Protein AF-A0A7G8G6V2-F1 (afdb_monomer_lite)

Radius of gyration: 13.41 Å; chains: 1; bounding box: 31×14×33 Å

pLDDT: mean 93.72, std 9.8, range [52.06, 98.38]

Structure (mmCIF, N/CA/C/O backbone):
data_AF-A0A7G8G6V2-F1
#
_entry.id   AF-A0A7G8G6V2-F1
#
loop_
_atom_site.group_PDB
_atom_site.id
_atom_site.type_symbol
_atom_site.label_atom_id
_atom_site.label_alt_id
_atom_site.label_comp_id
_atom_site.label_asym_id
_atom_site.label_entity_id
_atom_site.label_seq_id
_atom_site.pdbx_PDB_ins_code
_atom_site.Cartn_x
_atom_site.Cartn_y
_atom_site.Cartn_z
_atom_site.occupancy
_atom_site.B_iso_or_equiv
_atom_site.auth_seq_id
_atom_site.auth_comp_id
_atom_site.auth_asym_id
_atom_site.auth_atom_id
_atom_site.pdbx_PDB_model_num
ATOM 1 N N . MET A 1 1 ? 18.214 -4.099 1.911 1.00 52.06 1 MET A N 1
ATOM 2 C CA . MET A 1 1 ? 17.559 -4.627 0.696 1.00 52.06 1 MET A CA 1
ATOM 3 C C . MET A 1 1 ? 17.552 -3.511 -0.338 1.00 52.06 1 MET A C 1
ATOM 5 O O . MET A 1 1 ? 16.917 -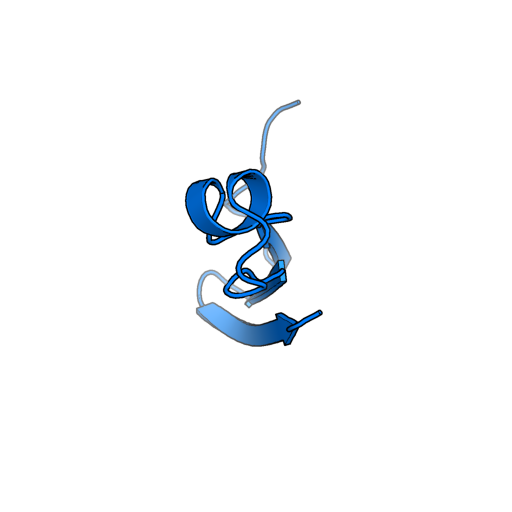2.495 -0.092 1.00 52.06 1 MET A O 1
ATOM 9 N N . MET A 1 2 ? 18.345 -3.615 -1.408 1.00 54.47 2 MET A N 1
ATOM 10 C CA . MET A 1 2 ? 18.360 -2.603 -2.475 1.00 54.47 2 MET A CA 1
ATOM 11 C C . MET A 1 2 ? 17.066 -2.729 -3.283 1.00 54.47 2 MET A C 1
ATOM 13 O O . MET A 1 2 ? 16.781 -3.798 -3.817 1.00 54.47 2 MET A O 1
ATOM 17 N N . ARG A 1 3 ? 16.262 -1.662 -3.331 1.00 70.44 3 ARG A N 1
ATOM 18 C CA . ARG A 1 3 ? 15.084 -1.586 -4.204 1.00 70.44 3 ARG A CA 1
ATOM 19 C C . ARG A 1 3 ? 15.577 -1.389 -5.636 1.00 70.44 3 ARG A C 1
ATOM 21 O O . ARG A 1 3 ? 16.235 -0.392 -5.909 1.00 70.44 3 ARG A O 1
ATOM 28 N N . ASN A 1 4 ? 15.278 -2.330 -6.528 1.00 80.94 4 ASN A N 1
ATOM 29 C CA . ASN A 1 4 ? 15.508 -2.145 -7.957 1.00 80.94 4 ASN A CA 1
ATOM 30 C C . ASN A 1 4 ? 14.298 -1.413 -8.550 1.00 80.94 4 ASN A C 1
ATOM 32 O O . ASN A 1 4 ? 13.320 -2.040 -8.949 1.00 80.94 4 ASN A O 1
ATOM 36 N N . VAL A 1 5 ? 14.346 -0.083 -8.522 1.00 84.31 5 VAL A N 1
ATOM 37 C CA . VAL A 1 5 ? 13.280 0.773 -9.069 1.00 84.31 5 VAL A CA 1
ATOM 38 C C . VAL A 1 5 ? 13.292 0.824 -10.598 1.00 84.31 5 VAL A C 1
ATOM 40 O O . VAL A 1 5 ? 12.301 1.225 -11.197 1.00 84.31 5 VAL A O 1
ATOM 43 N N . ASP A 1 6 ? 14.369 0.344 -11.221 1.00 86.88 6 ASP A N 1
ATOM 44 C CA . ASP A 1 6 ? 14.554 0.308 -12.673 1.00 86.88 6 ASP A CA 1
ATOM 45 C C . ASP A 1 6 ? 14.150 -1.044 -13.283 1.00 86.88 6 ASP A C 1
ATOM 47 O O . ASP A 1 6 ? 14.410 -1.311 -14.457 1.00 86.88 6 ASP A O 1
ATOM 51 N N . ALA A 1 7 ? 13.518 -1.920 -12.496 1.00 92.62 7 ALA A N 1
ATOM 52 C CA . ALA A 1 7 ? 13.010 -3.191 -12.984 1.00 92.62 7 ALA A CA 1
ATOM 53 C C . ALA A 1 7 ? 11.978 -2.979 -14.107 1.00 92.62 7 ALA A C 1
ATOM 55 O O . ALA A 1 7 ? 11.154 -2.066 -14.055 1.00 92.62 7 ALA A O 1
ATOM 56 N N . GLU A 1 8 ? 11.997 -3.862 -15.111 1.00 96.00 8 GLU A N 1
ATOM 57 C CA . GLU A 1 8 ? 11.007 -3.856 -16.196 1.00 96.00 8 GLU A CA 1
ATOM 58 C C . GLU A 1 8 ? 9.580 -3.972 -15.647 1.00 96.00 8 GLU A C 1
ATOM 60 O O . GLU A 1 8 ? 8.690 -3.263 -16.109 1.00 96.00 8 GLU A O 1
ATOM 65 N N . TRP A 1 9 ? 9.397 -4.811 -14.624 1.00 96.94 9 TRP A N 1
ATOM 66 C CA . TRP A 1 9 ? 8.176 -4.927 -13.836 1.00 96.94 9 TRP A CA 1
ATOM 67 C C . TRP A 1 9 ? 8.453 -4.533 -12.390 1.00 96.94 9 TRP A C 1
ATOM 69 O O . TRP A 1 9 ? 9.334 -5.105 -11.743 1.00 96.94 9 TRP A O 1
ATOM 79 N N . LEU A 1 10 ? 7.669 -3.595 -11.869 1.00 97.19 10 LEU A N 1
ATOM 80 C CA . LEU A 1 10 ? 7.780 -3.105 -10.501 1.00 97.19 10 LEU A CA 1
ATOM 81 C C . LEU A 1 10 ? 6.404 -3.113 -9.835 1.00 97.19 10 LEU A C 1
ATOM 83 O O . LEU A 1 10 ? 5.458 -2.493 -10.317 1.00 97.19 10 LEU A O 1
ATOM 87 N N . TRP A 1 11 ? 6.322 -3.792 -8.694 1.00 96.69 11 TRP A N 1
ATOM 88 C CA . TRP A 1 11 ? 5.186 -3.700 -7.786 1.00 96.69 11 TRP A CA 1
ATOM 89 C C . TRP A 1 11 ? 5.452 -2.623 -6.741 1.00 96.69 11 TRP A C 1
ATOM 91 O O . TRP A 1 11 ? 6.506 -2.622 -6.098 1.00 96.69 11 TRP A O 1
ATOM 101 N N . ILE A 1 12 ? 4.486 -1.730 -6.553 1.00 96.06 12 ILE A N 1
ATOM 102 C CA . ILE A 1 12 ? 4.494 -0.719 -5.496 1.00 96.06 12 ILE A CA 1
ATOM 103 C C . ILE A 1 12 ? 3.319 -1.022 -4.575 1.00 96.06 12 ILE A C 1
ATOM 105 O O . ILE A 1 12 ? 2.184 -1.117 -5.033 1.00 96.06 12 ILE A O 1
ATOM 109 N N . LEU A 1 13 ? 3.610 -1.191 -3.288 1.00 96.75 13 LEU A N 1
ATOM 110 C CA . LEU A 1 13 ? 2.628 -1.467 -2.248 1.00 96.75 13 LEU A CA 1
ATOM 111 C C . LEU A 1 13 ? 2.692 -0.350 -1.209 1.00 96.75 13 LEU A C 1
ATOM 113 O O . LEU A 1 13 ? 3.754 -0.137 -0.617 1.00 96.75 13 LEU A O 1
ATOM 117 N N . ASP A 1 14 ? 1.557 0.300 -0.974 1.00 97.19 14 ASP A N 1
ATOM 118 C CA . ASP A 1 14 ? 1.315 1.055 0.250 1.00 97.19 14 ASP A CA 1
ATOM 119 C C . ASP A 1 14 ? 0.328 0.258 1.114 1.00 97.19 14 ASP A C 1
ATOM 121 O O . ASP A 1 14 ? -0.846 0.129 0.749 1.00 97.19 14 ASP A O 1
ATOM 125 N N . PRO A 1 15 ? 0.793 -0.360 2.213 1.00 96.50 15 PRO A N 1
ATOM 126 C CA . PRO A 1 15 ? -0.056 -1.197 3.044 1.00 96.50 15 PRO A CA 1
ATOM 127 C C . PRO A 1 15 ? -1.049 -0.395 3.893 1.00 96.50 15 PRO A C 1
ATOM 129 O O . PRO A 1 15 ? -1.945 -1.015 4.463 1.00 96.50 15 PRO A O 1
ATOM 132 N N . LEU A 1 16 ? -0.875 0.924 4.039 1.00 97.50 16 LEU A N 1
ATOM 133 C CA . LEU A 1 16 ? -1.764 1.751 4.847 1.00 97.50 16 LEU A CA 1
ATOM 134 C C . LEU A 1 16 ? -1.674 3.229 4.450 1.00 97.50 16 LEU A C 1
ATOM 136 O O . LEU A 1 16 ? -0.866 3.976 5.010 1.00 97.50 16 LEU A O 1
ATOM 140 N N . ASP A 1 17 ? -2.579 3.660 3.575 1.00 96.81 17 ASP A N 1
ATOM 141 C CA . ASP A 1 17 ? -2.887 5.081 3.404 1.00 96.81 17 ASP A CA 1
ATOM 142 C C . ASP A 1 17 ? -4.023 5.490 4.351 1.00 96.81 17 ASP A C 1
ATOM 144 O O . ASP A 1 17 ? -4.931 4.700 4.599 1.00 96.81 17 ASP A O 1
ATOM 148 N N . GLY A 1 18 ? -3.972 6.702 4.908 1.00 96.56 18 GLY A N 1
ATOM 149 C CA . GLY A 1 18 ? -4.901 7.129 5.966 1.00 96.56 18 GLY A CA 1
ATOM 150 C C . GLY A 1 18 ? -4.486 6.661 7.369 1.00 96.56 18 GLY A C 1
ATOM 151 O O . GLY A 1 18 ? -5.305 6.207 8.162 1.00 96.56 18 GLY A O 1
ATOM 152 N N . THR A 1 19 ? -3.195 6.760 7.722 1.00 97.69 19 THR A N 1
ATOM 153 C CA . THR A 1 19 ? -2.680 6.299 9.034 1.00 97.69 19 THR A CA 1
ATOM 154 C C . THR A 1 19 ? -3.402 6.940 10.228 1.00 97.69 19 THR A C 1
ATOM 156 O O . THR A 1 19 ? -3.631 6.276 11.237 1.00 97.69 19 THR A O 1
ATOM 159 N N . MET A 1 20 ? -3.760 8.225 10.142 1.00 97.88 20 MET A N 1
ATOM 160 C CA . MET A 1 20 ? -4.487 8.906 11.219 1.00 97.88 20 MET A CA 1
ATOM 161 C C . MET A 1 20 ? -5.902 8.345 11.371 1.00 97.88 20 MET A C 1
ATOM 163 O O . MET A 1 20 ? -6.313 8.034 12.483 1.00 97.88 20 MET A O 1
ATOM 167 N N . ASP A 1 21 ? -6.610 8.167 10.263 1.00 97.69 21 ASP A N 1
ATOM 168 C CA . ASP A 1 21 ? -7.950 7.586 10.211 1.00 97.69 21 ASP A CA 1
ATOM 169 C C . ASP A 1 21 ? -7.980 6.146 10.727 1.00 97.69 21 ASP A C 1
ATOM 171 O O . ASP A 1 21 ? -8.862 5.771 11.503 1.00 97.69 21 ASP A O 1
ATOM 175 N N . PHE A 1 22 ? -6.950 5.363 10.403 1.00 97.19 22 PHE A N 1
ATOM 176 C CA . PHE A 1 22 ? -6.743 4.041 10.985 1.00 97.19 22 PHE A CA 1
ATOM 177 C C . PHE A 1 22 ? -6.576 4.100 12.509 1.00 97.19 22 PHE A C 1
ATOM 179 O O . PHE A 1 22 ? -7.232 3.353 13.233 1.00 97.19 22 PHE A O 1
ATOM 186 N N . LEU A 1 23 ? -5.737 5.012 13.014 1.00 97.94 23 LEU A N 1
ATOM 187 C CA . LEU A 1 23 ? -5.526 5.193 14.456 1.00 97.94 23 LEU A CA 1
ATO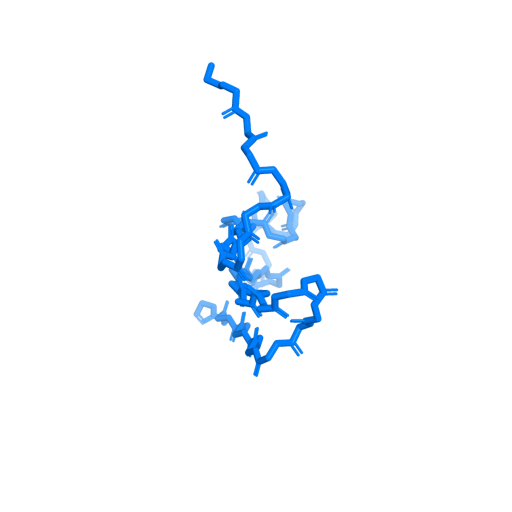M 188 C C . LEU A 1 23 ? -6.777 5.712 15.179 1.00 97.94 23 LEU A C 1
ATOM 190 O O . LEU A 1 23 ? -7.006 5.360 16.335 1.00 97.94 23 LEU A O 1
ATOM 194 N N . GLN A 1 24 ? -7.572 6.549 14.516 1.00 97.62 24 GLN A N 1
ATOM 195 C CA . GLN A 1 24 ? -8.816 7.107 15.046 1.00 97.62 24 GLN A CA 1
ATOM 196 C C . GLN A 1 24 ? -10.012 6.156 14.888 1.00 97.62 24 GLN A C 1
ATOM 198 O O . GLN A 1 24 ? -11.055 6.391 15.496 1.00 97.62 24 GLN A O 1
ATOM 203 N N . GLY A 1 25 ? -9.866 5.077 14.114 1.00 96.12 25 GLY A N 1
ATOM 204 C CA . GLY A 1 25 ? -10.915 4.088 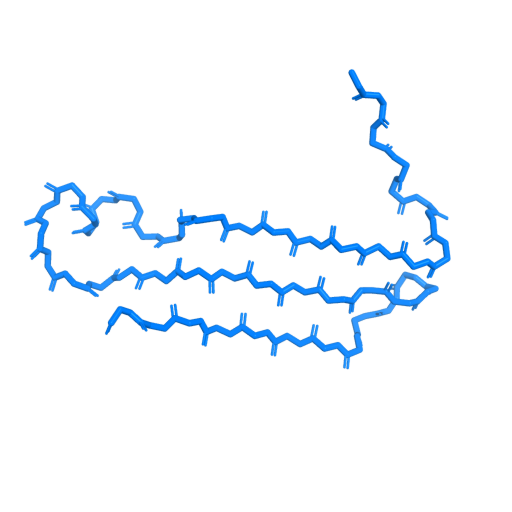13.880 1.00 96.12 25 GLY A CA 1
ATOM 205 C C . GLY A 1 25 ? -12.070 4.610 13.023 1.00 96.12 25 GLY A C 1
ATOM 206 O O . GLY A 1 25 ? -13.188 4.120 13.163 1.00 96.12 25 GLY A O 1
ATOM 207 N N . THR A 1 26 ? -11.827 5.604 12.164 1.00 95.81 26 THR A N 1
ATOM 208 C CA . THR A 1 26 ? -12.872 6.210 11.319 1.00 95.81 26 THR A CA 1
ATOM 209 C C . THR A 1 26 ? -13.282 5.300 10.161 1.00 95.81 26 THR A C 1
ATOM 211 O O . THR A 1 26 ? -14.409 5.395 9.688 1.00 95.81 26 THR A O 1
ATOM 214 N N . GLY A 1 27 ? -12.394 4.393 9.735 1.00 94.50 27 GLY A N 1
ATOM 215 C CA . GLY A 1 27 ? -12.602 3.529 8.566 1.00 94.50 27 GLY A CA 1
ATOM 216 C C . GLY A 1 27 ? -12.155 4.155 7.243 1.00 94.50 27 GLY A C 1
ATOM 217 O O . GLY A 1 27 ? -12.151 3.473 6.225 1.00 94.50 27 GLY A O 1
ATOM 218 N N . GLU A 1 28 ? -11.717 5.415 7.260 1.00 96.81 28 GLU A N 1
ATOM 219 C CA . GLU A 1 28 ? -11.278 6.164 6.077 1.00 96.81 28 GLU A CA 1
ATOM 220 C C . GLU A 1 28 ? -9.794 5.900 5.771 1.00 96.81 28 GLU A C 1
ATOM 222 O O . GLU A 1 28 ? -8.946 6.788 5.823 1.00 96.81 28 GLU A O 1
ATOM 227 N N . TYR A 1 29 ? -9.458 4.641 5.501 1.00 97.94 29 TYR A N 1
ATOM 228 C CA . TYR A 1 29 ? -8.108 4.216 5.129 1.00 97.94 29 TYR A CA 1
ATOM 229 C C . TYR A 1 29 ? -8.164 3.183 4.005 1.00 97.94 29 TYR A C 1
ATOM 231 O O . TYR A 1 29 ? -9.208 2.582 3.749 1.00 97.94 29 TYR A O 1
ATOM 239 N N . ALA A 1 30 ? -7.046 2.974 3.314 1.00 98.25 30 ALA A N 1
ATOM 240 C CA . ALA A 1 30 ? -6.995 2.075 2.166 1.00 98.25 30 ALA A CA 1
ATOM 241 C C . ALA A 1 30 ? -5.649 1.355 2.038 1.00 98.25 30 ALA A C 1
ATOM 243 O O . ALA A 1 30 ? -4.621 1.802 2.551 1.00 98.25 30 ALA A O 1
ATOM 244 N N . VAL A 1 31 ? -5.661 0.248 1.296 1.00 98.12 31 VAL A N 1
ATOM 245 C CA . VAL A 1 31 ? -4.448 -0.405 0.786 1.00 98.12 31 VAL A CA 1
ATOM 246 C C . VAL A 1 31 ? -4.303 -0.080 -0.696 1.00 98.12 31 VAL A C 1
ATOM 248 O O . VAL A 1 31 ? -5.245 -0.275 -1.471 1.00 98.12 31 VAL A O 1
ATOM 251 N N . HIS A 1 32 ? -3.110 0.353 -1.104 1.00 98.31 32 HIS A N 1
ATOM 252 C CA . HIS A 1 32 ? -2.796 0.639 -2.502 1.00 98.31 32 HIS A CA 1
ATOM 253 C C . HIS A 1 32 ? -1.804 -0.361 -3.080 1.00 98.31 32 HIS A C 1
ATOM 255 O O . HIS A 1 32 ? -0.743 -0.618 -2.510 1.00 98.31 32 HIS A O 1
ATOM 261 N N . LEU A 1 33 ? -2.115 -0.868 -4.270 1.00 98.12 33 LEU A N 1
ATOM 262 C CA . LEU A 1 33 ? -1.212 -1.696 -5.059 1.00 98.12 33 LEU A CA 1
ATOM 263 C C . LEU A 1 33 ? -1.128 -1.143 -6.478 1.00 98.12 33 LEU A C 1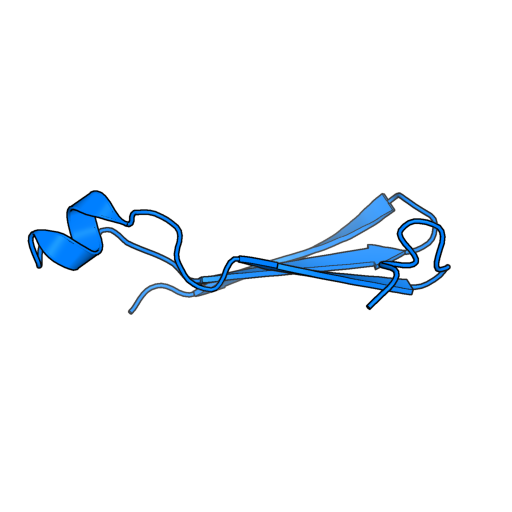
ATOM 265 O O . LEU A 1 33 ? -2.148 -0.962 -7.141 1.00 98.12 33 LEU A O 1
ATOM 269 N N . ALA A 1 34 ? 0.088 -0.920 -6.965 1.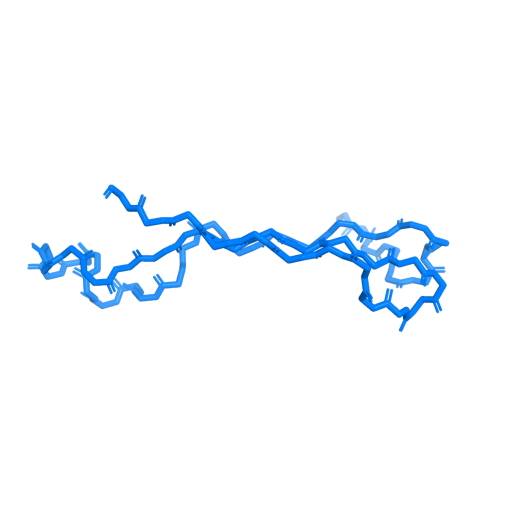00 98.12 34 ALA A N 1
ATOM 270 C CA . ALA A 1 34 ? 0.334 -0.524 -8.342 1.00 98.12 34 ALA A CA 1
ATOM 271 C C . ALA A 1 34 ? 1.303 -1.484 -9.033 1.00 98.12 34 ALA A C 1
ATOM 273 O O . ALA A 1 34 ? 2.278 -1.949 -8.435 1.00 98.12 34 ALA A O 1
ATOM 274 N N . LEU A 1 35 ? 1.038 -1.737 -10.314 1.00 98.00 35 LEU A N 1
ATOM 275 C CA . LEU A 1 35 ? 1.956 -2.414 -11.220 1.00 98.00 35 LEU A CA 1
ATOM 276 C C . LEU A 1 35 ? 2.487 -1.403 -12.227 1.00 98.00 35 LEU A C 1
ATOM 278 O O . LEU A 1 35 ? 1.718 -0.763 -12.953 1.00 98.00 35 LEU A O 1
ATOM 282 N N . ILE A 1 36 ? 3.805 -1.293 -12.278 1.00 97.81 36 ILE A N 1
ATOM 283 C CA . ILE A 1 36 ? 4.535 -0.474 -13.233 1.00 97.81 36 ILE A CA 1
ATOM 284 C C . ILE A 1 36 ? 5.231 -1.412 -14.220 1.00 97.81 36 ILE A C 1
ATOM 286 O O . ILE A 1 36 ? 5.914 -2.350 -13.809 1.00 97.81 36 ILE A O 1
ATOM 290 N N . HIS A 1 37 ? 5.067 -1.147 -15.514 1.00 97.50 37 HIS A N 1
ATOM 291 C CA . HIS A 1 37 ? 5.775 -1.818 -16.598 1.00 97.50 37 HIS A CA 1
ATOM 292 C C . HIS A 1 37 ? 6.558 -0.781 -17.401 1.00 97.50 37 HIS A C 1
ATOM 294 O O . HIS A 1 37 ? 5.975 0.193 -17.879 1.00 97.50 37 HIS A O 1
ATOM 300 N N . GLN A 1 38 ? 7.874 -0.956 -17.532 1.00 96.25 38 GLN A N 1
ATOM 301 C CA . GLN A 1 38 ? 8.761 -0.027 -18.247 1.00 96.25 38 GLN A CA 1
ATOM 302 C C . GLN A 1 38 ? 8.570 1.435 -17.803 1.00 96.25 38 GLN A C 1
ATOM 304 O O . GLN A 1 38 ? 8.378 2.334 -18.623 1.00 96.25 38 GLN A O 1
ATOM 309 N N . GLN A 1 39 ? 8.577 1.665 -16.485 1.00 94.62 39 GLN A N 1
ATOM 310 C CA . GLN A 1 39 ? 8.361 2.985 -15.869 1.00 94.62 39 GLN A CA 1
ATOM 311 C C . GLN A 1 39 ? 6.987 3.621 -16.171 1.00 94.62 39 GLN A C 1
ATOM 313 O O . GLN A 1 39 ? 6.797 4.821 -15.975 1.00 94.62 39 GLN A O 1
ATOM 318 N N . ARG A 1 40 ? 6.004 2.837 -16.638 1.00 96.06 40 ARG A N 1
ATOM 319 C CA . ARG A 1 40 ? 4.628 3.288 -16.888 1.00 96.06 40 ARG A CA 1
ATOM 320 C C . ARG A 1 40 ? 3.635 2.521 -16.011 1.00 96.06 40 ARG A C 1
ATOM 322 O O . ARG A 1 40 ? 3.702 1.294 -15.975 1.00 96.06 40 ARG A O 1
ATOM 329 N N . PRO A 1 41 ? 2.698 3.195 -15.324 1.00 96.81 41 PRO A N 1
ATOM 330 C CA . PRO A 1 41 ? 1.642 2.513 -14.584 1.00 96.81 41 PRO A CA 1
ATOM 331 C C . PRO A 1 41 ? 0.723 1.756 -15.541 1.00 96.81 41 PRO A C 1
ATOM 333 O O . PRO A 1 41 ? 0.283 2.315 -16.545 1.00 96.81 41 PRO A O 1
ATOM 336 N N . VAL A 1 42 ? 0.425 0.498 -15.223 1.00 98.19 42 VAL A N 1
ATOM 337 C CA . VAL A 1 42 ? -0.480 -0.344 -16.027 1.00 98.19 42 VAL A CA 1
ATOM 338 C C . VAL A 1 42 ? -1.662 -0.893 -15.231 1.00 98.19 42 VAL A C 1
ATOM 340 O O . VAL A 1 42 ? -2.692 -1.206 -15.821 1.00 98.19 42 VAL A O 1
ATOM 343 N N . LEU A 1 43 ? -1.545 -0.979 -13.903 1.00 98.38 43 LEU A N 1
ATO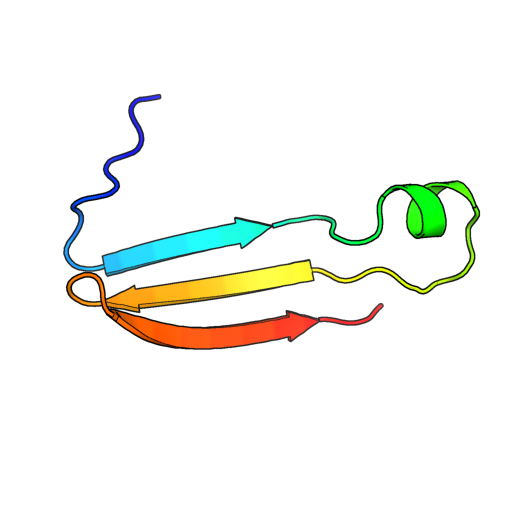M 344 C CA . LEU A 1 43 ? -2.626 -1.371 -12.997 1.00 98.38 43 LEU A CA 1
ATOM 345 C C . LEU A 1 43 ? -2.528 -0.562 -11.703 1.00 98.38 43 LEU A C 1
ATOM 347 O O . LEU A 1 43 ? -1.431 -0.383 -11.173 1.00 98.38 43 LEU A O 1
ATOM 351 N N . GLY A 1 44 ? -3.679 -0.138 -11.186 1.00 98.12 44 GLY A N 1
ATOM 352 C CA . GLY A 1 44 ? -3.836 0.401 -9.840 1.00 98.12 44 GLY A CA 1
ATOM 353 C C . GLY A 1 44 ? -5.023 -0.264 -9.152 1.00 98.12 44 GLY A C 1
ATOM 354 O O . GLY A 1 44 ? -6.084 -0.412 -9.758 1.00 98.12 44 GLY A O 1
ATOM 355 N N . VAL A 1 45 ? -4.833 -0.679 -7.904 1.00 98.31 45 VAL A N 1
ATOM 356 C CA . VAL A 1 45 ? -5.869 -1.245 -7.039 1.00 98.31 45 VAL A CA 1
ATOM 357 C C . VAL A 1 45 ? -5.919 -0.421 -5.761 1.00 98.31 45 VAL A C 1
ATOM 359 O O . VAL A 1 45 ? -4.886 -0.178 -5.136 1.00 98.31 45 VAL A O 1
ATOM 362 N N . VAL A 1 46 ? -7.131 -0.019 -5.391 1.00 98.06 46 VAL A N 1
ATOM 363 C CA . VAL A 1 46 ? -7.462 0.583 -4.099 1.00 98.06 46 VAL A CA 1
ATOM 364 C C . VAL A 1 46 ? -8.393 -0.402 -3.408 1.00 98.06 46 VAL A C 1
ATOM 366 O O . VAL A 1 46 ? -9.454 -0.725 -3.946 1.00 98.06 46 VAL A O 1
ATOM 369 N N . LEU A 1 47 ? -7.983 -0.910 -2.253 1.00 97.75 47 LEU A N 1
ATOM 370 C CA . LEU A 1 47 ? -8.817 -1.764 -1.416 1.00 97.75 47 LEU A CA 1
ATOM 371 C C . LEU A 1 47 ? -9.276 -0.956 -0.204 1.00 97.75 47 LEU A C 1
ATOM 373 O O . LEU A 1 47 ? -8.444 -0.525 0.595 1.00 97.75 47 LEU A O 1
ATOM 377 N N . LEU A 1 48 ? -10.591 -0.778 -0.093 1.00 96.19 48 LEU A N 1
ATOM 378 C CA . LEU A 1 48 ? -11.238 -0.260 1.108 1.00 96.19 48 LEU A CA 1
ATOM 379 C C . LEU A 1 48 ? -11.554 -1.430 2.064 1.00 96.19 48 LEU A C 1
ATOM 381 O O . LEU A 1 48 ? -11.834 -2.526 1.562 1.00 96.19 48 LEU A O 1
ATOM 385 N N . PRO A 1 49 ? -11.480 -1.222 3.391 1.00 86.12 49 PRO A N 1
ATOM 386 C CA . PRO A 1 49 ? -11.825 -2.222 4.404 1.00 86.12 49 PRO A CA 1
ATOM 387 C C . PRO A 1 49 ? -13.272 -2.720 4.331 1.00 86.12 49 PRO A C 1
ATOM 389 O O . PRO A 1 49 ? -14.167 -1.929 3.953 1.00 86.12 49 PRO A O 1
#

Foldseek 3Di:
DDDPPQDQKDKDKDQWDPVVCVVVVVQPIWIWIWIDGRNHTDDIDTDGD

Secondary structure (DSSP, 8-state):
----TT-SEEEEEEEEE-HHHHHHT-S--EEEEEEEETTEEEEEEEE--

Sequence (49 aa):
MMRNVDAEWLWILDPLDGTMDFLQGTGEYAVHLALIHQQRPVLGVVLLP